Protein AF-A0A800FB45-F1 (afdb_monomer_lite)

Structure (mmCIF, N/CA/C/O backbone):
data_AF-A0A800FB45-F1
#
_entry.id   AF-A0A800FB45-F1
#
loop_
_atom_site.group_PDB
_atom_site.id
_atom_site.type_symbol
_atom_site.label_atom_id
_atom_site.label_alt_id
_atom_site.label_comp_id
_atom_site.label_asym_id
_atom_site.label_entity_id
_atom_site.label_seq_id
_atom_site.pdbx_PDB_ins_code
_atom_site.Cartn_x
_atom_site.Cartn_y
_atom_site.Cartn_z
_atom_site.occupancy
_atom_site.B_iso_or_equiv
_atom_site.auth_seq_id
_atom_site.auth_comp_id
_atom_site.auth_asym_id
_atom_site.auth_atom_id
_atom_site.pdbx_PDB_model_num
ATOM 1 N N . MET A 1 1 ? 27.048 -11.378 28.271 1.00 41.88 1 MET A N 1
ATOM 2 C CA . MET A 1 1 ? 25.581 -11.488 28.394 1.00 41.88 1 MET A CA 1
ATOM 3 C C . MET A 1 1 ? 24.962 -10.508 27.404 1.00 41.88 1 MET A C 1
ATOM 5 O O . MET A 1 1 ? 24.887 -9.325 27.698 1.00 41.88 1 MET A O 1
ATOM 9 N N . ARG A 1 2 ? 24.684 -10.950 26.168 1.00 43.34 2 ARG A N 1
ATOM 10 C CA . ARG A 1 2 ? 24.022 -10.107 25.158 1.00 43.34 2 ARG A CA 1
ATOM 11 C C . ARG A 1 2 ? 22.545 -10.012 25.545 1.00 43.34 2 ARG A C 1
ATOM 13 O O . ARG A 1 2 ? 21.945 -11.039 25.847 1.00 43.34 2 ARG A O 1
ATOM 20 N N . LEU A 1 3 ? 22.009 -8.796 25.614 1.00 45.28 3 LEU A N 1
ATOM 21 C CA . LEU A 1 3 ? 20.595 -8.545 25.890 1.00 45.28 3 LEU A CA 1
ATOM 22 C C . LEU A 1 3 ? 19.742 -9.362 24.910 1.00 45.28 3 LEU A C 1
ATOM 24 O O . LEU A 1 3 ? 19.885 -9.223 23.701 1.00 45.28 3 LEU A O 1
ATOM 28 N N . PHE A 1 4 ? 18.861 -10.204 25.450 1.00 58.28 4 PHE A N 1
ATOM 29 C CA . PHE A 1 4 ? 17.878 -11.023 24.724 1.00 58.28 4 PHE A CA 1
ATOM 30 C C . PHE A 1 4 ? 16.776 -10.187 24.037 1.00 58.28 4 PHE A C 1
ATOM 32 O O . PHE A 1 4 ? 15.810 -10.739 23.519 1.00 58.28 4 PHE A O 1
ATOM 39 N N . PHE A 1 5 ? 16.905 -8.858 24.042 1.00 58.66 5 PHE A N 1
ATOM 40 C CA . PHE A 1 5 ? 15.924 -7.930 23.500 1.00 58.66 5 PHE A CA 1
ATOM 41 C C . PHE A 1 5 ? 16.516 -7.197 22.297 1.00 58.66 5 PHE A C 1
ATOM 43 O O . PHE A 1 5 ? 17.541 -6.523 22.398 1.00 58.66 5 PHE A O 1
ATOM 50 N N . ASP A 1 6 ? 15.849 -7.369 21.159 1.00 62.06 6 ASP A N 1
ATOM 51 C CA . ASP A 1 6 ? 16.105 -6.703 19.886 1.00 62.06 6 ASP A CA 1
ATOM 52 C C . ASP A 1 6 ? 16.190 -5.172 20.063 1.00 62.06 6 ASP A C 1
ATOM 54 O O . ASP A 1 6 ? 15.248 -4.539 20.551 1.00 62.06 6 ASP A O 1
ATOM 58 N N . GLN A 1 7 ? 17.326 -4.576 19.677 1.00 59.78 7 GLN A N 1
ATOM 59 C CA . GLN A 1 7 ? 17.562 -3.129 19.770 1.00 59.78 7 GLN A CA 1
ATOM 60 C C . GLN A 1 7 ? 16.856 -2.327 18.671 1.00 59.78 7 GLN A C 1
ATOM 62 O O . GLN A 1 7 ? 16.797 -1.101 18.756 1.00 59.78 7 GLN A O 1
ATOM 67 N N . THR A 1 8 ? 16.276 -2.980 17.662 1.00 59.31 8 THR A N 1
ATOM 68 C CA . THR A 1 8 ? 15.465 -2.276 16.669 1.00 59.31 8 THR A CA 1
ATOM 69 C C . THR A 1 8 ? 14.103 -1.911 17.263 1.00 59.31 8 THR A C 1
ATOM 71 O O . THR A 1 8 ? 13.344 -2.772 17.709 1.00 59.31 8 THR A O 1
ATOM 74 N N . ASN A 1 9 ? 13.769 -0.614 17.277 1.00 54.06 9 ASN A N 1
ATOM 75 C CA . ASN A 1 9 ? 12.456 -0.066 17.669 1.00 54.06 9 ASN A CA 1
ATOM 76 C C . ASN A 1 9 ? 11.354 -0.378 16.633 1.00 54.06 9 ASN A C 1
ATOM 78 O O . ASN A 1 9 ? 10.467 0.433 16.397 1.00 54.06 9 ASN A O 1
ATOM 82 N N . LEU A 1 10 ? 11.407 -1.546 15.994 1.00 61.88 10 LEU A N 1
ATOM 83 C CA . LEU A 1 10 ? 10.530 -1.890 14.883 1.00 61.88 10 LEU A CA 1
ATOM 84 C C . LEU A 1 10 ? 9.510 -2.943 15.315 1.00 61.88 10 LEU A C 1
ATOM 86 O O . LEU A 1 10 ? 9.833 -4.117 15.529 1.00 61.88 10 LEU A O 1
ATOM 90 N N . GLY A 1 11 ? 8.256 -2.505 15.411 1.00 66.38 11 GLY A N 1
ATOM 91 C CA . GLY A 1 11 ? 7.110 -3.360 15.129 1.00 66.38 11 GLY A CA 1
ATOM 92 C C . GLY A 1 11 ? 6.054 -3.493 16.223 1.00 66.38 11 GLY A C 1
ATOM 93 O O . GLY A 1 11 ? 6.317 -3.438 17.427 1.00 66.38 11 GLY A O 1
ATOM 94 N N . LEU A 1 12 ? 4.850 -3.816 15.743 1.00 72.50 12 LEU A N 1
ATOM 95 C CA . LEU A 1 12 ? 3.679 -4.261 16.503 1.00 72.50 12 LEU A CA 1
ATOM 96 C C . LEU A 1 12 ? 3.993 -5.366 17.527 1.00 72.50 12 LEU A C 1
ATOM 98 O O . LEU A 1 12 ? 3.334 -5.452 18.556 1.00 72.50 12 LEU A O 1
ATOM 102 N N . ARG A 1 13 ? 5.033 -6.183 17.314 1.00 82.31 13 ARG A N 1
ATOM 103 C CA . ARG A 1 13 ? 5.424 -7.289 18.212 1.00 82.31 13 ARG A CA 1
ATOM 104 C C . ARG A 1 13 ? 5.620 -6.905 19.678 1.00 82.31 13 ARG A C 1
ATOM 106 O O . ARG A 1 13 ? 5.363 -7.726 20.550 1.00 82.31 13 ARG A O 1
ATOM 113 N N . ARG A 1 14 ? 6.036 -5.668 19.963 1.00 82.69 14 ARG A N 1
ATOM 114 C CA . ARG A 1 14 ? 6.206 -5.190 21.346 1.00 82.69 14 ARG A CA 1
ATOM 115 C C . ARG A 1 14 ? 4.879 -4.884 22.034 1.00 82.69 14 ARG A C 1
ATOM 117 O O . ARG A 1 14 ? 4.792 -4.997 23.250 1.00 82.69 14 ARG A O 1
ATOM 124 N N . ILE A 1 15 ? 3.860 -4.523 21.257 1.00 86.62 15 ILE A N 1
ATOM 125 C CA . ILE A 1 15 ? 2.509 -4.259 21.755 1.00 86.62 15 ILE A CA 1
ATOM 126 C C . ILE A 1 15 ? 1.591 -5.480 21.640 1.00 86.62 15 ILE A C 1
ATOM 128 O O . ILE A 1 15 ? 0.566 -5.496 22.310 1.00 86.62 15 ILE A O 1
ATOM 132 N N . LEU A 1 16 ? 1.961 -6.527 20.883 1.00 88.44 16 LEU A N 1
ATOM 133 C CA . LEU A 1 16 ? 1.191 -7.779 20.781 1.00 88.44 16 LEU A CA 1
ATOM 134 C C . LEU A 1 16 ? 0.749 -8.348 22.143 1.00 88.44 16 LEU A C 1
ATOM 136 O O . LEU A 1 16 ? -0.426 -8.698 22.260 1.00 88.44 16 LEU A O 1
ATOM 140 N N . PRO A 1 17 ? 1.593 -8.382 23.198 1.00 93.00 17 PRO A N 1
ATOM 141 C CA . PRO A 1 17 ? 1.160 -8.875 24.507 1.00 93.00 17 PRO A CA 1
ATOM 142 C C . PRO A 1 17 ? 0.030 -8.059 25.151 1.00 93.00 17 PRO A C 1
ATOM 144 O O . PRO A 1 17 ? -0.661 -8.578 26.021 1.00 93.00 17 PRO A O 1
ATOM 147 N N . ALA A 1 18 ? -0.183 -6.804 24.739 1.00 93.88 18 ALA A N 1
ATOM 148 C CA . ALA A 1 18 ? -1.270 -5.966 25.240 1.00 93.88 18 ALA A CA 1
ATOM 149 C C . ALA A 1 18 ? -2.630 -6.304 24.603 1.00 93.88 18 ALA A C 1
ATOM 151 O O . ALA A 1 18 ? -3.664 -6.044 25.217 1.00 93.88 18 ALA A O 1
ATOM 152 N N . PHE A 1 19 ? -2.659 -6.907 23.407 1.00 92.62 19 PHE A N 1
ATOM 153 C CA . PHE A 1 19 ? -3.903 -7.159 22.668 1.00 92.62 19 PHE A CA 1
ATOM 154 C C . PHE A 1 19 ? -4.922 -8.005 23.445 1.00 92.62 19 PHE A C 1
ATOM 156 O O . PHE A 1 19 ? -6.075 -7.585 23.499 1.00 92.62 19 PHE A O 1
ATOM 163 N N . PRO A 1 20 ? -4.562 -9.128 24.103 1.00 96.06 20 PRO A N 1
ATOM 164 C CA . PRO A 1 20 ? -5.528 -9.897 24.889 1.00 96.06 20 PRO A CA 1
ATOM 165 C C . PRO A 1 20 ? -6.206 -9.062 25.982 1.00 96.06 20 PRO A C 1
ATOM 167 O O . PRO A 1 20 ? -7.416 -9.153 26.166 1.00 96.06 20 PRO A O 1
ATOM 170 N N . PHE A 1 21 ? -5.450 -8.199 26.667 1.00 96.75 21 PHE A N 1
ATOM 171 C CA . PHE A 1 21 ? -5.991 -7.323 27.708 1.00 96.75 21 PHE A CA 1
ATOM 172 C C . PHE A 1 21 ? -6.893 -6.234 27.129 1.00 96.75 21 PHE A C 1
ATOM 174 O O . PHE A 1 21 ? -7.949 -5.961 27.692 1.00 96.75 21 PHE A O 1
ATOM 181 N N . LEU A 1 22 ? -6.519 -5.651 25.986 1.00 94.81 22 LEU A N 1
ATOM 182 C CA . LEU A 1 22 ? -7.349 -4.673 25.280 1.00 94.81 22 LEU A CA 1
ATOM 183 C C . LEU A 1 22 ? -8.659 -5.293 24.778 1.00 94.81 22 LEU A C 1
ATOM 185 O O . LEU A 1 22 ? -9.708 -4.665 24.889 1.00 94.81 22 LEU A O 1
ATOM 189 N N . LEU A 1 23 ? -8.623 -6.532 24.284 1.00 94.00 23 LEU A N 1
ATOM 190 C CA . LEU A 1 23 ? -9.816 -7.264 23.851 1.00 94.00 23 LEU A CA 1
ATOM 191 C C . LEU A 1 23 ? -10.731 -7.613 25.034 1.00 94.00 23 LEU A C 1
ATOM 193 O O . LEU A 1 23 ? -11.943 -7.429 24.937 1.00 94.00 23 LEU A O 1
ATOM 197 N N . LEU A 1 24 ? -10.169 -8.059 26.165 1.00 96.19 24 LEU A N 1
ATOM 198 C CA . LEU A 1 24 ? -10.941 -8.287 27.394 1.00 96.19 24 LEU A CA 1
ATOM 199 C C . LEU A 1 24 ? -11.562 -6.989 27.917 1.00 96.19 24 LEU A C 1
ATOM 201 O O . LEU A 1 24 ? -12.736 -6.978 28.284 1.00 96.19 24 LEU A O 1
ATOM 205 N N . PHE A 1 25 ? -10.800 -5.894 27.912 1.00 94.62 25 PHE A N 1
ATOM 206 C CA . PHE A 1 25 ? -11.293 -4.576 28.294 1.00 94.62 25 PHE A CA 1
ATOM 207 C C . PHE A 1 25 ? -12.423 -4.105 27.372 1.00 94.62 25 PHE A C 1
ATOM 209 O O . PHE A 1 25 ? -13.446 -3.636 27.862 1.00 94.62 25 PHE A O 1
ATOM 216 N N . ALA A 1 26 ? -12.290 -4.288 26.056 1.00 92.06 26 ALA A N 1
ATOM 217 C CA . ALA A 1 26 ? -13.350 -3.975 25.102 1.00 92.06 26 ALA A CA 1
ATOM 218 C C . ALA A 1 26 ? -14.613 -4.809 25.369 1.00 92.06 26 ALA A C 1
ATOM 220 O O . ALA A 1 26 ? -15.708 -4.257 25.418 1.00 92.06 26 ALA A O 1
ATOM 221 N N . GLY A 1 27 ? -14.472 -6.115 25.619 1.00 92.94 27 GLY A N 1
ATOM 222 C CA . GLY A 1 27 ? -15.597 -6.982 25.981 1.00 92.94 27 GLY A CA 1
ATOM 223 C C . GLY A 1 27 ? -16.284 -6.555 27.282 1.00 92.94 27 GLY A C 1
ATOM 224 O O . GLY A 1 27 ? -17.511 -6.527 27.354 1.00 92.94 27 GLY A O 1
ATOM 225 N N . TYR A 1 28 ? -15.505 -6.158 28.290 1.00 93.75 28 TYR A N 1
ATOM 226 C CA . TYR A 1 28 ? -16.032 -5.596 29.532 1.00 93.75 28 TYR A CA 1
ATOM 227 C C . TYR A 1 28 ? -16.772 -4.271 29.291 1.00 93.75 28 TYR A C 1
ATOM 229 O O . TYR A 1 28 ? -17.899 -4.110 29.745 1.00 93.75 28 TYR A O 1
ATOM 237 N N . ALA A 1 29 ? -16.197 -3.350 28.514 1.00 90.31 29 ALA A N 1
ATOM 238 C CA . ALA A 1 29 ? -16.831 -2.075 28.179 1.00 90.31 29 ALA A CA 1
ATOM 239 C C . ALA A 1 29 ? -18.154 -2.254 27.412 1.00 90.31 29 ALA A C 1
ATOM 241 O O . ALA A 1 29 ? -19.105 -1.512 27.641 1.00 90.31 29 ALA A O 1
ATOM 242 N N . VAL A 1 30 ? -18.234 -3.259 26.533 1.00 93.56 30 VAL A N 1
ATOM 243 C CA . VAL A 1 30 ? -19.477 -3.635 25.841 1.00 93.56 30 VAL A CA 1
ATOM 244 C C . VAL A 1 30 ? -20.516 -4.180 26.821 1.00 93.56 30 VAL A C 1
ATOM 246 O O . VAL A 1 30 ? -21.693 -3.854 26.696 1.00 93.56 30 VAL A O 1
ATOM 249 N N . ARG A 1 31 ? -20.100 -4.994 27.799 1.00 93.88 31 ARG A N 1
ATOM 250 C CA . ARG A 1 31 ? -20.994 -5.554 28.822 1.00 93.88 31 ARG A CA 1
ATOM 251 C C . ARG A 1 31 ? -21.613 -4.474 29.711 1.00 93.88 31 ARG A C 1
ATOM 253 O O . ARG A 1 31 ? -22.795 -4.570 30.005 1.00 93.88 31 ARG A O 1
ATOM 260 N N . GLU A 1 32 ? -20.834 -3.478 30.122 1.00 93.94 32 GLU A N 1
ATOM 261 C CA . GLU A 1 32 ? -21.286 -2.398 31.017 1.00 93.94 32 GLU A CA 1
ATOM 262 C C . GLU A 1 32 ? -22.028 -1.263 30.269 1.00 93.94 32 GLU A C 1
ATOM 264 O O . GLU A 1 32 ? -22.342 -0.213 30.837 1.00 93.94 32 GLU A O 1
ATOM 269 N N . ALA A 1 33 ? -22.298 -1.427 28.969 1.00 92.75 33 ALA A N 1
ATOM 270 C CA . ALA A 1 33 ? -23.025 -0.456 28.157 1.00 92.75 33 ALA A CA 1
ATOM 271 C C . ALA A 1 33 ? -24.544 -0.506 28.435 1.00 92.75 33 ALA A C 1
ATOM 273 O O . ALA A 1 33 ? -25.333 -1.012 27.634 1.00 92.75 33 ALA A O 1
ATOM 274 N N . ASP A 1 34 ? -24.965 0.074 29.559 1.00 93.00 34 ASP A N 1
ATOM 275 C CA . ASP A 1 34 ? -26.355 -0.024 30.035 1.00 93.00 34 ASP A CA 1
ATOM 276 C C . ASP A 1 34 ? -27.303 1.042 29.465 1.00 93.00 34 ASP A C 1
ATOM 278 O O . ASP A 1 34 ? -28.523 0.863 29.425 1.00 93.00 34 ASP A O 1
ATOM 282 N N . SER A 1 35 ? -26.768 2.174 29.001 1.00 95.81 35 SER A N 1
ATOM 283 C CA . SER A 1 35 ? -27.589 3.236 28.409 1.00 95.81 35 SER A CA 1
ATOM 284 C C . SER A 1 35 ? -27.772 3.039 26.904 1.00 95.81 35 SER A C 1
ATOM 286 O O . SER A 1 35 ? -26.856 2.614 26.199 1.00 95.81 35 SER A O 1
ATOM 288 N N . ARG A 1 36 ? -28.932 3.453 26.376 1.00 95.31 36 ARG A N 1
ATOM 289 C CA . ARG A 1 36 ? -29.211 3.433 24.925 1.00 95.31 36 ARG A CA 1
ATOM 290 C C . ARG A 1 36 ? -28.151 4.174 24.104 1.00 95.31 36 ARG A C 1
ATOM 292 O O . ARG A 1 36 ? -27.852 3.766 22.987 1.00 95.31 36 ARG A O 1
ATOM 299 N N . LEU A 1 37 ? -27.578 5.244 24.659 1.00 95.75 37 LEU A N 1
ATOM 300 C CA . LEU A 1 37 ? -26.497 5.993 24.022 1.00 95.75 37 LEU A CA 1
ATOM 301 C C . LEU A 1 37 ? -25.225 5.143 23.901 1.00 95.75 37 LEU A C 1
ATOM 303 O O . LEU A 1 37 ? -24.655 5.058 22.817 1.00 95.75 37 LEU A O 1
ATOM 307 N N . MET A 1 38 ? -24.805 4.490 24.990 1.00 95.00 38 MET A N 1
ATOM 308 C CA . MET A 1 38 ? -23.624 3.618 24.984 1.00 95.00 38 MET A CA 1
ATOM 309 C C . MET A 1 38 ? -23.813 2.422 24.049 1.00 95.00 38 MET A C 1
ATOM 311 O O . MET A 1 38 ? -22.921 2.119 23.262 1.00 95.00 38 MET A O 1
ATOM 315 N N . GLN A 1 39 ? -24.993 1.800 24.060 1.00 93.62 39 GLN A N 1
ATOM 316 C CA . GLN A 1 39 ? -25.334 0.714 23.135 1.00 93.62 39 GLN A CA 1
ATOM 317 C C . GLN A 1 39 ? -25.273 1.172 21.674 1.00 93.62 39 GLN A C 1
ATOM 319 O O . GLN A 1 39 ? -24.717 0.469 20.833 1.00 93.62 39 GLN A O 1
ATOM 324 N N . GLY A 1 40 ? -25.783 2.372 21.377 1.00 96.12 40 GLY A N 1
ATOM 325 C CA . GLY A 1 40 ? -25.688 2.979 20.049 1.00 96.12 40 GLY A CA 1
ATOM 326 C C . GLY A 1 40 ? -24.242 3.220 19.608 1.00 96.12 40 GLY A C 1
ATOM 327 O O . GLY A 1 40 ? -23.889 2.903 18.473 1.00 96.12 40 GLY A O 1
ATOM 328 N N . ILE A 1 41 ? -23.383 3.715 20.504 1.00 95.44 41 ILE A N 1
ATOM 329 C CA . ILE A 1 41 ? -21.949 3.900 20.233 1.00 95.44 41 ILE A CA 1
ATOM 330 C C . ILE A 1 41 ? -21.265 2.556 19.972 1.00 95.44 41 ILE A C 1
ATOM 332 O O . ILE A 1 41 ? -20.572 2.422 18.967 1.00 95.44 41 ILE A O 1
ATOM 336 N N . VAL A 1 42 ? -21.489 1.550 20.821 1.00 94.38 42 VAL A N 1
ATOM 337 C CA . VAL A 1 42 ? -20.923 0.203 20.643 1.00 94.38 42 VAL A CA 1
ATOM 338 C C . VAL A 1 42 ? -21.349 -0.393 19.304 1.00 94.38 42 VAL A C 1
ATOM 340 O O . VAL A 1 42 ? -20.498 -0.837 18.536 1.00 94.38 42 VAL A O 1
ATOM 343 N N . ALA A 1 43 ? -22.645 -0.356 18.988 1.00 93.94 43 ALA A N 1
ATOM 344 C CA . ALA A 1 43 ? -23.161 -0.842 17.712 1.00 93.94 43 ALA A CA 1
ATOM 345 C C . ALA A 1 43 ? -22.512 -0.110 16.526 1.00 93.94 43 ALA A C 1
ATOM 347 O O . ALA A 1 43 ? -22.095 -0.747 15.561 1.00 93.94 43 ALA A O 1
ATOM 348 N N . THR A 1 44 ? -22.356 1.213 16.627 1.00 95.69 44 THR A N 1
ATOM 349 C CA . THR A 1 44 ? -21.709 2.032 15.593 1.00 95.69 44 THR A CA 1
ATOM 350 C C . THR A 1 44 ? -20.243 1.647 15.403 1.00 95.69 44 THR A C 1
ATOM 352 O O . THR A 1 44 ? -19.806 1.484 14.269 1.00 95.69 44 THR A O 1
ATOM 355 N N . LEU A 1 45 ? -19.487 1.448 16.486 1.00 93.75 45 LEU A N 1
ATOM 356 C CA . LEU A 1 45 ? -18.080 1.041 16.424 1.00 93.75 45 LEU A CA 1
ATOM 357 C C . LEU A 1 45 ? -17.905 -0.370 15.850 1.00 93.75 45 LEU A C 1
ATOM 359 O O . LEU A 1 45 ? -16.965 -0.605 15.095 1.00 93.75 45 LEU A O 1
ATOM 363 N N . LEU A 1 46 ? -18.810 -1.300 16.165 1.00 92.56 46 LEU A N 1
ATOM 364 C CA . LEU A 1 46 ? -18.795 -2.647 15.592 1.00 92.56 46 LEU A CA 1
ATOM 365 C C . LEU A 1 46 ? -19.085 -2.619 14.090 1.00 92.56 46 LEU A C 1
ATOM 367 O O . LEU A 1 46 ? -18.345 -3.224 13.315 1.00 92.56 46 LEU A O 1
ATOM 371 N N . VAL A 1 47 ? -20.116 -1.878 13.669 1.00 95.25 47 VAL A N 1
ATOM 372 C CA . VAL A 1 47 ? -20.414 -1.677 12.244 1.00 95.25 47 VAL A CA 1
ATOM 373 C C . VAL A 1 47 ? -19.231 -1.011 11.549 1.00 95.25 47 VAL A C 1
ATOM 375 O O . VAL A 1 47 ? -18.808 -1.482 10.498 1.00 95.25 47 VAL A O 1
ATOM 378 N N . TRP A 1 48 ? -18.644 0.023 12.154 1.00 94.31 48 TRP A N 1
ATOM 379 C CA . TRP A 1 48 ? -17.452 0.687 11.633 1.00 94.31 48 TRP A CA 1
ATOM 380 C C . TRP A 1 48 ? -16.285 -0.286 11.451 1.00 94.31 48 TRP A C 1
ATOM 382 O O . TRP A 1 48 ? -15.671 -0.296 10.391 1.00 94.31 48 TRP A O 1
ATOM 392 N N . ALA A 1 49 ? -15.989 -1.128 12.445 1.00 91.69 49 ALA A N 1
ATOM 393 C CA . ALA A 1 49 ? -14.903 -2.103 12.366 1.00 91.69 49 ALA A CA 1
ATOM 394 C C . ALA A 1 49 ? -15.117 -3.117 11.231 1.00 91.69 49 ALA A C 1
ATOM 396 O O . ALA A 1 49 ? -14.180 -3.420 10.493 1.00 91.69 49 ALA A O 1
ATOM 397 N N . VAL A 1 50 ? -16.352 -3.599 11.055 1.00 94.06 50 VAL A N 1
ATOM 398 C CA . VAL A 1 50 ? -16.711 -4.502 9.952 1.00 94.06 50 VAL A CA 1
ATOM 399 C C . VAL A 1 50 ? -16.571 -3.796 8.608 1.00 94.06 50 VAL A C 1
ATOM 401 O O . VAL A 1 50 ? -15.917 -4.327 7.716 1.00 94.06 50 VAL A O 1
ATOM 404 N N . VAL A 1 51 ? -17.135 -2.593 8.466 1.00 94.19 51 VAL A N 1
ATOM 405 C CA . VAL A 1 51 ? -17.048 -1.805 7.228 1.00 94.19 51 VAL A CA 1
ATOM 406 C C . VAL A 1 51 ? -15.591 -1.522 6.877 1.00 94.19 51 VAL A C 1
ATOM 408 O O . VAL A 1 51 ? -15.202 -1.762 5.742 1.00 94.19 51 VAL A O 1
ATOM 411 N N . ALA A 1 52 ? -14.776 -1.101 7.845 1.00 91.88 52 ALA A N 1
ATOM 412 C CA . ALA A 1 52 ? -13.358 -0.814 7.648 1.00 91.88 52 ALA A CA 1
ATOM 413 C C . ALA A 1 52 ? -12.540 -2.052 7.256 1.00 91.88 52 ALA A C 1
ATOM 415 O O . ALA A 1 52 ? -11.642 -1.960 6.421 1.00 91.88 52 ALA A O 1
ATOM 416 N N . GLY A 1 53 ? -12.849 -3.216 7.833 1.00 91.75 53 GLY A N 1
ATOM 417 C CA . GLY A 1 53 ? -12.205 -4.473 7.458 1.00 91.75 53 GLY A CA 1
ATOM 418 C C . GLY A 1 53 ? -12.600 -4.927 6.053 1.00 91.75 53 GLY A C 1
ATOM 419 O O . GLY A 1 53 ? -11.738 -5.267 5.249 1.00 91.75 53 GLY A O 1
ATOM 420 N N . VAL A 1 54 ? -13.896 -4.901 5.737 1.00 93.25 54 VAL A N 1
ATOM 421 C CA . VAL A 1 54 ? -14.417 -5.345 4.435 1.00 93.25 54 VAL A CA 1
ATOM 422 C C . VAL A 1 54 ? -14.020 -4.387 3.312 1.00 93.25 54 VAL A C 1
ATOM 424 O O . VAL A 1 54 ? -13.711 -4.848 2.219 1.00 93.25 54 VAL A O 1
ATOM 427 N N . SER A 1 55 ? -13.969 -3.076 3.562 1.00 91.75 55 SER A N 1
ATOM 428 C CA . SER A 1 55 ? -13.667 -2.074 2.531 1.00 91.75 55 SER A CA 1
ATOM 429 C C . SER A 1 55 ? -12.260 -2.184 1.949 1.00 91.75 55 SER A C 1
ATOM 431 O O . SER A 1 55 ? -12.017 -1.647 0.876 1.00 91.75 55 SER A O 1
ATOM 433 N N . VAL A 1 56 ? -11.333 -2.831 2.661 1.00 91.62 56 VAL A N 1
ATOM 434 C CA . VAL A 1 56 ? -9.955 -3.035 2.196 1.00 91.62 56 VAL A CA 1
ATOM 435 C C . VAL A 1 56 ? -9.703 -4.468 1.717 1.00 91.62 56 VAL A C 1
ATOM 437 O O . VAL A 1 56 ? -8.599 -4.783 1.292 1.00 91.62 56 VAL A O 1
ATOM 440 N N . TYR A 1 57 ? -10.691 -5.365 1.787 1.00 91.62 57 TYR A N 1
ATOM 441 C CA . TYR A 1 57 ? -10.532 -6.728 1.283 1.00 91.62 57 TYR A CA 1
ATOM 442 C C . TYR A 1 57 ? -10.265 -6.711 -0.236 1.00 91.62 57 TYR A C 1
ATOM 444 O O . TYR A 1 57 ? -10.968 -5.999 -0.956 1.00 91.62 57 TYR A O 1
ATOM 452 N N . PRO A 1 58 ? -9.311 -7.508 -0.759 1.00 92.50 58 PRO A N 1
ATOM 453 C CA . PRO A 1 58 ? -8.458 -8.486 -0.066 1.00 92.50 58 PRO A CA 1
ATOM 454 C C . PRO A 1 58 ? -7.116 -7.925 0.460 1.00 92.50 58 PRO A C 1
ATOM 456 O O . PRO A 1 58 ? -6.335 -8.655 1.069 1.00 92.50 58 PRO A O 1
ATOM 459 N N . ASN A 1 59 ? -6.850 -6.634 0.267 1.00 91.75 59 ASN A N 1
ATOM 460 C CA . ASN A 1 59 ? -5.556 -5.966 0.448 1.00 91.75 59 ASN A CA 1
ATOM 461 C C . ASN A 1 59 ? -5.309 -5.487 1.891 1.00 91.75 59 ASN A C 1
ATOM 463 O O . ASN A 1 59 ? -4.915 -4.346 2.129 1.00 91.75 59 ASN A O 1
ATOM 467 N N . HIS A 1 60 ? -5.530 -6.344 2.891 1.00 90.12 60 HIS A N 1
ATOM 468 C CA . HIS A 1 60 ? -5.481 -5.936 4.304 1.00 90.12 60 HIS A CA 1
ATOM 469 C C . HIS A 1 60 ? -4.127 -5.378 4.772 1.00 90.12 60 HIS A C 1
ATOM 471 O O . HIS A 1 60 ? -4.098 -4.621 5.741 1.00 90.12 60 HIS A O 1
ATOM 477 N N . LEU A 1 61 ? -3.020 -5.718 4.102 1.00 88.75 61 LEU A N 1
ATOM 478 C CA . LEU A 1 61 ? -1.706 -5.140 4.410 1.00 88.75 61 LEU A CA 1
ATOM 479 C C . LEU A 1 61 ? -1.654 -3.631 4.146 1.00 88.75 61 LEU A C 1
ATOM 481 O O . LEU A 1 61 ? -0.982 -2.914 4.879 1.00 88.75 61 LEU A O 1
ATOM 485 N N . ALA A 1 62 ? -2.430 -3.137 3.183 1.00 89.81 62 ALA A N 1
ATOM 486 C CA . ALA A 1 62 ? -2.530 -1.715 2.890 1.00 89.81 62 ALA A CA 1
ATOM 487 C C . ALA A 1 62 ? -3.507 -0.965 3.813 1.00 89.81 62 ALA A C 1
ATOM 489 O O . ALA A 1 62 ? -3.749 0.222 3.607 1.00 89.81 62 ALA A O 1
ATOM 490 N N . PHE A 1 63 ? -4.104 -1.623 4.817 1.00 90.62 63 PHE A N 1
ATOM 491 C CA . PHE A 1 63 ? -5.118 -0.993 5.660 1.00 90.62 63 PHE A CA 1
ATOM 492 C C . PHE A 1 63 ? -4.627 0.322 6.275 1.00 90.62 63 PHE A C 1
ATOM 494 O O . PHE A 1 63 ? -3.651 0.373 7.024 1.00 90.62 63 PHE A O 1
ATOM 501 N N . PHE A 1 64 ? -5.401 1.375 6.027 1.00 90.69 64 PHE A N 1
ATOM 502 C CA . PHE A 1 64 ? -5.250 2.672 6.658 1.00 90.69 64 PHE A CA 1
ATOM 503 C C . PHE A 1 64 ? -6.626 3.183 7.080 1.00 90.69 64 PHE A C 1
ATOM 505 O O . PHE A 1 64 ? -7.641 2.860 6.458 1.00 90.69 64 PHE A O 1
ATOM 512 N N . ASN A 1 65 ? -6.685 3.951 8.169 1.00 88.88 65 ASN A N 1
ATOM 513 C CA . ASN A 1 65 ? -7.965 4.357 8.744 1.00 88.88 65 ASN A CA 1
ATOM 514 C C . ASN A 1 65 ? -8.785 5.178 7.730 1.00 88.88 65 ASN A C 1
ATOM 516 O O . ASN A 1 65 ? -8.261 6.115 7.127 1.00 88.88 65 ASN A O 1
ATOM 520 N N . ILE A 1 66 ? -10.078 4.863 7.586 1.00 88.50 66 ILE A N 1
ATOM 521 C CA . ILE A 1 66 ? -10.994 5.554 6.663 1.00 88.50 66 ILE A CA 1
ATOM 522 C C . ILE A 1 66 ? -11.019 7.066 6.934 1.00 88.50 66 ILE A C 1
ATOM 524 O O . ILE A 1 66 ? -11.030 7.853 5.993 1.00 88.50 66 ILE A O 1
ATOM 528 N N . VAL A 1 67 ? -10.959 7.492 8.204 1.00 89.62 67 VAL A N 1
ATOM 529 C CA . VAL A 1 67 ? -10.939 8.927 8.565 1.00 89.62 67 VAL A CA 1
ATOM 530 C C . VAL A 1 67 ? -9.689 9.634 8.036 1.00 89.62 67 VAL A C 1
ATOM 532 O O . VAL A 1 67 ? -9.725 10.826 7.755 1.00 89.62 67 VAL A O 1
ATOM 535 N N . ALA A 1 68 ? -8.591 8.898 7.868 1.00 89.94 68 ALA A N 1
ATOM 536 C CA . ALA A 1 68 ? -7.350 9.409 7.305 1.00 89.94 68 ALA A CA 1
ATOM 537 C C . ALA A 1 68 ? -7.284 9.256 5.771 1.00 89.94 68 ALA A C 1
ATOM 539 O O . ALA A 1 68 ? -6.228 9.452 5.183 1.00 89.94 68 ALA A O 1
ATOM 540 N N . GLY A 1 69 ? -8.401 8.910 5.120 1.00 89.56 69 GLY A N 1
ATOM 541 C CA . GLY A 1 69 ? -8.506 8.804 3.664 1.00 89.56 69 GLY A CA 1
ATOM 542 C C . GLY A 1 69 ? -8.211 7.419 3.086 1.00 89.56 69 GLY A C 1
ATOM 543 O O . GLY A 1 69 ? -8.190 7.268 1.868 1.00 89.56 69 GLY A O 1
ATOM 544 N N . GLY A 1 70 ? -8.037 6.399 3.932 1.00 90.56 70 GLY A N 1
ATOM 545 C CA . GLY A 1 70 ? -7.876 5.016 3.483 1.00 90.56 70 GLY A CA 1
ATOM 546 C C . GLY A 1 70 ? -6.502 4.704 2.864 1.00 90.56 70 GLY A C 1
ATOM 547 O O . GLY A 1 70 ? -5.581 5.520 2.960 1.00 90.56 70 GLY A O 1
ATOM 548 N N . PRO A 1 71 ? -6.339 3.501 2.277 1.00 90.25 71 PRO A N 1
ATOM 549 C CA . PRO A 1 71 ? -5.044 2.974 1.825 1.00 90.25 71 PRO A CA 1
ATOM 550 C C . PRO A 1 71 ? -4.329 3.899 0.832 1.00 90.25 71 PRO A C 1
ATOM 552 O O . PRO A 1 71 ? -3.124 4.104 0.926 1.00 90.25 71 PRO A O 1
ATOM 555 N N . ASP A 1 72 ? -5.080 4.545 -0.056 1.00 89.19 72 ASP A N 1
ATOM 556 C CA . ASP A 1 72 ? -4.540 5.436 -1.087 1.00 89.19 72 ASP A CA 1
ATOM 557 C C . ASP A 1 72 ? -3.933 6.736 -0.542 1.00 89.19 72 ASP A C 1
ATOM 559 O O . ASP A 1 72 ? -3.126 7.373 -1.219 1.00 89.19 72 ASP A O 1
ATOM 563 N N . GLN A 1 73 ? -4.324 7.150 0.667 1.00 90.31 73 GLN A N 1
ATOM 564 C CA . GLN A 1 73 ? -3.755 8.321 1.340 1.00 90.31 73 GLN A CA 1
ATOM 565 C C . GLN A 1 73 ? -2.569 7.967 2.243 1.00 90.31 73 GLN A C 1
ATOM 567 O O . GLN A 1 73 ? -1.815 8.862 2.631 1.00 90.31 73 GLN A O 1
ATOM 572 N N . ALA A 1 74 ? -2.353 6.681 2.539 1.00 88.38 74 ALA A N 1
ATOM 573 C CA . ALA A 1 74 ? -1.248 6.231 3.380 1.00 88.38 74 ALA A CA 1
ATOM 574 C C . ALA A 1 74 ? 0.127 6.749 2.901 1.00 88.38 74 ALA A C 1
ATOM 576 O O . ALA A 1 74 ? 0.814 7.370 3.719 1.00 88.38 74 ALA A O 1
ATOM 577 N N . PRO A 1 75 ? 0.495 6.671 1.599 1.00 89.69 75 PRO A N 1
ATOM 578 C CA . PRO A 1 75 ? 1.802 7.135 1.113 1.00 89.69 75 PRO A CA 1
ATOM 579 C C . PRO A 1 75 ? 2.053 8.628 1.368 1.00 89.69 75 PRO A C 1
ATOM 581 O O . PRO A 1 75 ? 3.196 9.091 1.411 1.00 89.69 75 PRO A O 1
ATOM 584 N N . TYR A 1 76 ? 0.981 9.408 1.532 1.00 88.62 76 TYR A N 1
ATOM 585 C CA . TYR A 1 76 ? 1.069 10.845 1.736 1.00 88.62 76 TYR A CA 1
ATOM 586 C C . TYR A 1 76 ? 1.196 11.243 3.210 1.00 88.62 76 TYR A C 1
ATOM 588 O O . TYR A 1 76 ? 1.712 12.332 3.485 1.00 88.62 76 TYR A O 1
ATOM 596 N N . LEU A 1 77 ? 0.756 10.374 4.128 1.00 87.12 77 LEU A N 1
ATOM 597 C CA . LEU A 1 77 ? 0.598 10.649 5.560 1.00 87.12 77 LEU A CA 1
ATOM 598 C C . LEU A 1 77 ? 1.627 9.927 6.433 1.00 87.12 77 LEU A C 1
ATOM 600 O O . LEU A 1 77 ? 2.171 10.518 7.364 1.00 87.12 77 LEU A O 1
ATOM 604 N N . LEU A 1 78 ? 1.869 8.647 6.160 1.00 77.75 78 LEU A N 1
ATOM 605 C CA . LEU A 1 78 ? 2.767 7.798 6.929 1.00 77.75 78 LEU A CA 1
ATOM 606 C C . LEU A 1 78 ? 3.209 6.641 6.038 1.00 77.75 78 LEU A C 1
ATOM 608 O O . LEU A 1 78 ? 2.373 5.848 5.621 1.00 77.75 78 LEU A O 1
ATOM 612 N N . ASP A 1 79 ? 4.511 6.501 5.813 1.00 67.31 79 ASP A N 1
ATOM 613 C CA . ASP A 1 79 ? 5.022 5.293 5.173 1.00 67.31 79 ASP A CA 1
ATOM 614 C C . ASP A 1 79 ? 6.347 4.837 5.783 1.00 67.31 79 ASP A C 1
ATOM 616 O O . ASP A 1 79 ? 7.352 5.571 5.830 1.00 67.31 79 ASP A O 1
ATOM 620 N N . ASP A 1 80 ? 6.281 3.599 6.260 1.00 64.19 80 ASP A N 1
ATOM 621 C CA . ASP A 1 80 ? 7.380 2.742 6.675 1.00 64.19 80 ASP A CA 1
ATOM 622 C C . ASP A 1 80 ? 7.348 1.494 5.766 1.00 64.19 80 ASP A C 1
ATOM 624 O O . ASP A 1 80 ? 6.586 1.417 4.809 1.00 64.19 80 ASP A O 1
ATOM 628 N N . SER A 1 81 ? 8.169 0.484 6.022 1.00 62.22 81 SER A N 1
ATOM 629 C CA . SER A 1 81 ? 8.206 -0.756 5.231 1.00 62.22 81 SER A CA 1
ATOM 630 C C . SER A 1 81 ? 6.980 -1.650 5.507 1.00 62.22 81 SER A C 1
ATOM 632 O O . SER A 1 81 ? 7.140 -2.824 5.828 1.00 62.22 81 SER A O 1
ATOM 634 N N . ASN A 1 82 ? 5.755 -1.110 5.499 1.00 75.25 82 ASN A N 1
ATOM 635 C CA . ASN A 1 82 ? 4.537 -1.782 5.968 1.00 75.25 82 ASN A CA 1
ATOM 636 C C . ASN A 1 82 ? 3.455 -2.002 4.899 1.00 75.25 82 ASN A C 1
ATOM 638 O O . ASN A 1 82 ? 2.492 -2.699 5.204 1.00 75.25 82 ASN A O 1
ATOM 642 N N . ILE A 1 83 ? 3.603 -1.451 3.689 1.00 83.50 83 ILE A N 1
ATOM 643 C CA . ILE A 1 83 ? 2.580 -1.545 2.629 1.00 83.50 83 ILE A CA 1
ATOM 644 C C . ILE A 1 83 ? 2.938 -2.581 1.549 1.00 83.50 83 ILE A C 1
ATOM 646 O O . ILE A 1 83 ? 2.045 -3.255 1.042 1.00 83.50 83 ILE A O 1
ATOM 650 N N . ASP A 1 84 ? 4.218 -2.761 1.208 1.00 87.62 84 ASP A N 1
ATOM 651 C CA . ASP A 1 84 ? 4.637 -3.672 0.129 1.00 87.62 84 ASP A CA 1
ATOM 652 C C . ASP A 1 84 ? 5.661 -4.714 0.586 1.00 87.62 84 ASP A C 1
ATOM 654 O O . ASP A 1 84 ? 6.818 -4.400 0.874 1.00 87.62 84 ASP A O 1
ATOM 658 N N . TRP A 1 85 ? 5.219 -5.968 0.667 1.00 87.31 85 TRP A N 1
ATOM 659 C CA . TRP A 1 85 ? 6.038 -7.135 1.005 1.00 87.31 85 TRP A CA 1
ATOM 660 C C . TRP A 1 85 ? 6.064 -8.168 -0.134 1.00 87.31 85 TRP A C 1
ATOM 662 O O . TRP A 1 85 ? 6.589 -9.269 0.048 1.00 87.31 85 TRP A O 1
ATOM 672 N N . GLY A 1 86 ? 5.500 -7.829 -1.299 1.00 90.12 86 GLY A N 1
ATOM 673 C CA . GLY A 1 86 ? 5.334 -8.745 -2.430 1.00 90.12 86 GLY A CA 1
ATOM 674 C C . GLY A 1 86 ? 3.989 -9.444 -2.515 1.00 90.12 86 GLY A C 1
ATOM 675 O O . GLY A 1 86 ? 3.799 -10.262 -3.414 1.00 90.12 86 GLY A O 1
ATOM 676 N N . GLN A 1 87 ? 3.045 -9.135 -1.621 1.00 92.56 87 GLN A N 1
ATOM 677 C CA . GLN A 1 87 ? 1.722 -9.765 -1.623 1.00 92.56 87 GLN A CA 1
ATOM 678 C C . GLN A 1 87 ? 0.953 -9.547 -2.935 1.00 92.56 87 GLN A C 1
ATOM 680 O O . GLN A 1 87 ? 0.132 -10.383 -3.303 1.00 92.56 87 GLN A O 1
ATOM 685 N N . ASP A 1 88 ? 1.250 -8.458 -3.651 1.00 95.12 88 ASP A N 1
ATOM 686 C CA . ASP A 1 88 ? 0.519 -8.039 -4.846 1.00 95.12 88 ASP A CA 1
ATOM 687 C C . ASP A 1 88 ? 1.219 -8.4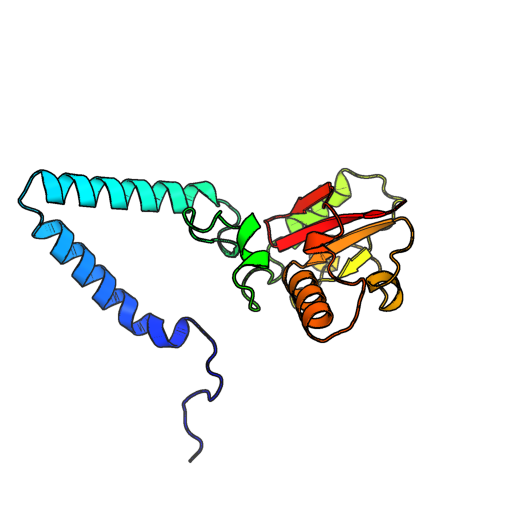17 -6.163 1.00 95.12 88 ASP A C 1
ATOM 689 O O . ASP A 1 88 ? 0.713 -8.110 -7.242 1.00 95.12 88 ASP A O 1
ATOM 693 N N . LEU A 1 89 ? 2.336 -9.158 -6.111 1.00 96.56 89 LEU A N 1
ATOM 694 C CA . LEU A 1 89 ? 2.994 -9.697 -7.311 1.00 96.56 89 LEU A CA 1
ATOM 695 C C . LEU A 1 89 ? 2.060 -10.574 -8.175 1.00 96.56 89 LEU A C 1
ATOM 697 O O . LEU A 1 89 ? 2.061 -10.389 -9.392 1.00 96.56 89 LEU A O 1
ATO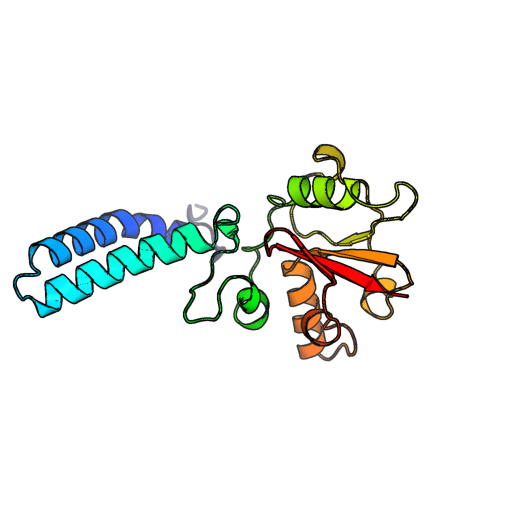M 701 N N . PRO A 1 90 ? 1.208 -11.466 -7.620 1.00 96.38 90 PRO A N 1
ATOM 702 C CA . PRO A 1 90 ? 0.229 -12.199 -8.427 1.00 96.38 90 PRO A CA 1
ATOM 703 C C . PRO A 1 90 ? -0.771 -11.281 -9.141 1.00 96.38 90 PRO A C 1
ATOM 705 O O . PRO A 1 90 ? -1.123 -11.523 -10.296 1.00 96.38 90 PRO A O 1
ATOM 708 N N . ALA A 1 91 ? -1.224 -10.218 -8.468 1.00 96.44 91 ALA A N 1
ATOM 709 C CA . ALA A 1 91 ? -2.137 -9.242 -9.054 1.00 96.44 91 ALA A CA 1
ATOM 710 C C . ALA A 1 91 ? -1.444 -8.434 -10.163 1.00 96.44 91 ALA A C 1
ATOM 712 O O . ALA A 1 91 ? -2.044 -8.188 -11.208 1.00 96.44 91 ALA A O 1
ATOM 713 N N . LEU A 1 92 ? -0.161 -8.104 -9.985 1.00 97.75 92 LEU A N 1
ATOM 714 C CA . LEU A 1 92 ? 0.657 -7.462 -11.011 1.00 97.75 92 LEU A CA 1
ATOM 715 C C . LEU A 1 92 ? 0.859 -8.371 -12.233 1.00 97.75 92 LEU A C 1
ATOM 717 O O . LEU A 1 92 ? 0.734 -7.904 -13.364 1.00 97.75 92 LEU A O 1
ATOM 721 N N . ALA A 1 93 ? 1.121 -9.665 -12.030 1.00 97.25 93 ALA A N 1
ATOM 722 C CA . ALA A 1 93 ? 1.240 -10.634 -13.121 1.00 97.25 93 ALA A CA 1
ATOM 723 C C . ALA A 1 93 ? -0.073 -10.756 -13.908 1.00 97.25 93 ALA A C 1
ATOM 725 O O . ALA A 1 93 ? -0.068 -10.723 -15.140 1.00 97.25 93 ALA A O 1
ATOM 726 N N . ALA A 1 94 ? -1.205 -10.836 -13.199 1.00 97.19 94 ALA A N 1
ATOM 727 C CA . ALA A 1 94 ? -2.528 -10.862 -13.813 1.00 97.19 94 ALA A CA 1
ATOM 728 C C . ALA A 1 94 ? -2.798 -9.586 -14.622 1.00 97.19 94 ALA A C 1
ATOM 730 O O . ALA A 1 94 ? -3.223 -9.673 -15.773 1.00 97.19 94 ALA A O 1
ATOM 731 N N . TRP A 1 95 ? -2.485 -8.416 -14.056 1.00 97.38 95 TRP A N 1
ATOM 732 C CA . TRP A 1 95 ? -2.602 -7.136 -14.749 1.00 97.38 95 TRP A CA 1
ATOM 733 C C . TRP A 1 95 ? -1.729 -7.095 -16.008 1.00 97.38 95 TRP A C 1
ATOM 735 O O . TRP A 1 95 ? -2.229 -6.781 -17.089 1.00 97.38 95 TRP A O 1
ATOM 745 N N . LYS A 1 96 ? -0.455 -7.499 -15.921 1.00 96.81 96 LYS A N 1
ATOM 746 C CA . LYS A 1 96 ? 0.445 -7.532 -17.082 1.00 96.81 96 LYS A CA 1
ATOM 747 C C . LYS A 1 96 ? -0.044 -8.499 -18.166 1.00 96.81 96 LYS A C 1
ATOM 749 O O . LYS A 1 96 ? 0.094 -8.196 -19.348 1.00 96.81 96 LYS A O 1
ATOM 754 N N . GLY A 1 97 ? -0.681 -9.606 -17.785 1.00 96.12 97 GLY A N 1
ATOM 755 C CA . GLY A 1 97 ? -1.306 -10.555 -18.712 1.00 96.12 97 GLY A CA 1
ATOM 756 C C . GLY A 1 97 ? -2.466 -9.980 -19.537 1.00 96.12 97 GLY A C 1
ATOM 757 O O . GLY A 1 97 ? -2.821 -10.560 -20.560 1.00 96.12 97 GLY A O 1
ATOM 758 N N . THR A 1 98 ? -3.040 -8.840 -19.137 1.00 96.12 98 THR A N 1
ATOM 759 C CA . THR A 1 98 ? -4.074 -8.132 -19.920 1.00 96.12 98 THR A CA 1
ATOM 760 C C . THR A 1 98 ? -3.501 -7.212 -21.002 1.00 96.12 98 THR A C 1
ATOM 762 O O . THR A 1 98 ? -4.252 -6.677 -21.818 1.00 96.12 98 THR A O 1
ATOM 765 N N . ARG A 1 99 ? -2.177 -7.024 -21.022 1.00 94.44 99 ARG A N 1
ATOM 766 C CA . ARG A 1 99 ? -1.470 -6.107 -21.922 1.00 94.44 99 ARG A CA 1
ATOM 767 C C . ARG A 1 99 ? -0.721 -6.859 -23.031 1.00 94.44 99 ARG A C 1
ATOM 769 O O . ARG A 1 99 ? -0.513 -8.068 -22.910 1.00 94.44 99 ARG A O 1
ATOM 776 N N . PRO A 1 100 ? -0.290 -6.175 -24.111 1.00 94.44 100 PRO A N 1
ATOM 777 C CA . PRO A 1 100 ? 0.535 -6.788 -25.148 1.00 94.44 100 PRO A CA 1
ATOM 778 C C . PRO A 1 100 ? 1.788 -7.462 -24.573 1.00 94.44 100 PRO A C 1
ATOM 780 O O . PRO A 1 100 ? 2.411 -6.968 -23.625 1.00 94.44 100 PRO A O 1
ATOM 783 N N . ALA A 1 101 ? 2.142 -8.616 -25.138 1.00 90.44 101 ALA A N 1
ATOM 784 C CA . ALA A 1 101 ? 3.245 -9.444 -24.652 1.00 90.44 101 ALA A CA 1
ATOM 785 C C . ALA A 1 101 ? 4.630 -8.836 -24.935 1.00 90.44 101 ALA A C 1
ATOM 787 O O . ALA A 1 101 ? 5.587 -9.140 -24.231 1.00 90.44 101 ALA A O 1
ATOM 788 N N . ASP A 1 102 ? 4.728 -8.000 -25.966 1.00 91.69 102 ASP A N 1
ATOM 789 C CA . ASP A 1 102 ? 5.929 -7.283 -26.401 1.00 91.69 102 ASP A CA 1
ATOM 790 C C . ASP A 1 102 ? 6.147 -5.957 -25.661 1.00 91.69 102 ASP A C 1
ATOM 792 O O . ASP A 1 102 ? 7.234 -5.385 -25.715 1.00 91.69 102 ASP A O 1
ATOM 796 N N . GLU A 1 103 ? 5.139 -5.473 -24.939 1.00 93.31 103 GLU A N 1
ATOM 797 C CA . GLU A 1 103 ? 5.272 -4.274 -24.124 1.00 93.31 103 GLU A CA 1
ATOM 798 C C . GLU A 1 103 ? 6.109 -4.578 -22.870 1.00 93.31 103 GLU A C 1
ATOM 800 O O . GLU A 1 103 ? 5.718 -5.376 -22.018 1.00 93.31 103 GLU A O 1
ATOM 805 N N . GLU A 1 104 ? 7.270 -3.943 -22.740 1.00 94.75 104 GLU A N 1
ATOM 806 C CA . GLU A 1 104 ? 8.163 -4.130 -21.595 1.00 94.75 104 GLU A CA 1
ATOM 807 C C . GLU A 1 104 ? 7.573 -3.507 -20.319 1.00 94.75 104 GLU A C 1
ATOM 809 O O . GLU A 1 104 ? 7.174 -2.341 -20.305 1.00 94.75 104 GLU A O 1
ATOM 814 N N . LEU A 1 105 ? 7.548 -4.282 -19.231 1.00 97.38 105 LEU A N 1
ATOM 815 C CA . LEU A 1 105 ? 7.275 -3.782 -17.884 1.00 97.38 105 LEU A CA 1
ATOM 816 C C . LEU A 1 105 ? 8.605 -3.505 -17.183 1.00 97.38 105 LEU A C 1
ATOM 818 O O . LEU A 1 105 ? 9.472 -4.378 -17.162 1.00 97.38 105 LEU A O 1
ATOM 822 N N . ARG A 1 106 ? 8.752 -2.332 -16.566 1.00 97.94 106 ARG A N 1
ATOM 823 C CA . ARG A 1 106 ? 9.862 -2.033 -15.653 1.00 97.94 106 ARG A CA 1
ATOM 824 C C . ARG A 1 106 ? 9.371 -2.081 -14.217 1.00 97.94 106 ARG A C 1
ATOM 826 O O . ARG A 1 106 ? 8.319 -1.521 -13.926 1.00 97.94 106 ARG A O 1
ATOM 833 N N . LEU A 1 107 ? 10.103 -2.740 -13.326 1.00 97.25 107 LEU A N 1
ATOM 834 C CA . LEU A 1 107 ? 9.689 -2.940 -11.938 1.00 97.25 107 LEU A CA 1
ATOM 835 C C . LEU A 1 107 ? 10.702 -2.320 -10.972 1.00 97.25 107 LEU A C 1
ATOM 837 O O . LEU A 1 107 ? 11.887 -2.640 -11.006 1.00 97.25 107 LEU A O 1
ATOM 841 N N . LEU A 1 108 ? 10.220 -1.456 -10.077 1.00 95.19 108 LEU A N 1
ATOM 842 C CA . LEU A 1 108 ? 10.963 -0.993 -8.907 1.00 95.19 108 LEU A CA 1
ATOM 843 C C . LEU A 1 108 ? 10.218 -1.408 -7.642 1.00 95.19 108 LEU A C 1
ATOM 845 O O . LEU A 1 108 ? 9.354 -0.696 -7.133 1.00 95.19 108 LEU A O 1
ATOM 849 N N . TYR A 1 109 ? 10.563 -2.584 -7.141 1.00 92.12 109 TYR A N 1
ATOM 850 C CA . TYR A 1 109 ? 9.835 -3.280 -6.087 1.00 92.12 109 TYR A CA 1
ATOM 851 C C . TYR A 1 109 ? 10.582 -3.233 -4.741 1.00 92.12 109 TYR A C 1
ATOM 853 O O . TYR A 1 109 ? 11.813 -3.145 -4.705 1.00 92.12 109 TYR A O 1
ATOM 861 N N . HIS A 1 110 ? 9.843 -3.188 -3.624 1.00 91.06 110 HIS A N 1
ATOM 862 C CA . HIS A 1 110 ? 10.433 -3.094 -2.283 1.00 91.06 110 HIS A CA 1
ATOM 863 C C . HIS A 1 110 ? 10.665 -4.449 -1.616 1.00 91.06 110 HIS A C 1
ATOM 865 O O . HIS A 1 110 ? 11.662 -4.601 -0.910 1.00 91.06 110 HIS A O 1
ATOM 871 N N . GLY A 1 111 ? 9.752 -5.403 -1.794 1.00 86.69 111 GLY A N 1
ATOM 872 C CA . GLY A 1 111 ? 9.819 -6.672 -1.079 1.00 86.69 111 GLY A CA 1
ATOM 873 C C . GLY A 1 111 ? 10.970 -7.577 -1.536 1.00 86.69 111 GLY A C 1
ATOM 874 O O . GLY A 1 111 ? 11.719 -7.284 -2.464 1.00 86.69 111 GLY A O 1
ATOM 875 N N . ASN A 1 112 ? 11.112 -8.713 -0.851 1.00 86.56 112 ASN A N 1
ATOM 876 C CA . ASN A 1 112 ? 12.216 -9.659 -1.073 1.00 86.56 112 ASN A CA 1
ATOM 877 C C . ASN A 1 112 ? 11.805 -10.902 -1.876 1.00 86.56 112 ASN A C 1
ATOM 879 O O . ASN A 1 112 ? 12.639 -11.761 -2.152 1.00 86.56 112 ASN A O 1
ATOM 883 N N . ALA A 1 113 ? 10.515 -11.044 -2.183 1.00 89.44 113 ALA A N 1
ATOM 884 C CA . ALA A 1 113 ? 10.014 -12.167 -2.965 1.00 89.44 113 ALA A CA 1
ATOM 885 C C . ALA A 1 113 ? 10.458 -12.051 -4.432 1.00 89.44 113 ALA A C 1
ATOM 887 O O . ALA A 1 113 ? 10.406 -10.961 -4.989 1.00 89.44 113 ALA A O 1
ATOM 888 N N . ASP A 1 114 ? 10.861 -13.160 -5.051 1.00 92.81 114 ASP A N 1
ATOM 889 C CA . ASP A 1 114 ? 11.268 -13.196 -6.461 1.00 92.81 114 ASP A CA 1
ATOM 890 C C . ASP A 1 114 ? 10.061 -12.934 -7.390 1.00 92.81 114 ASP A C 1
ATOM 892 O O . ASP A 1 114 ? 9.150 -13.767 -7.412 1.00 92.81 114 ASP A O 1
ATOM 896 N N . PRO A 1 115 ? 10.018 -11.821 -8.154 1.00 95.44 115 PRO A N 1
ATOM 897 C CA . PRO A 1 115 ? 8.904 -11.509 -9.052 1.00 95.44 115 PRO A CA 1
ATOM 898 C C . PRO A 1 115 ? 8.662 -12.576 -10.128 1.00 95.44 115 PRO A C 1
ATOM 900 O O . PRO A 1 115 ? 7.503 -12.874 -10.443 1.00 95.44 115 PRO A O 1
ATOM 903 N N . ASP A 1 116 ? 9.723 -13.211 -10.637 1.00 94.88 116 ASP A N 1
ATOM 904 C CA . ASP A 1 116 ? 9.615 -14.230 -11.686 1.00 94.88 116 ASP A CA 1
ATOM 905 C C . ASP A 1 116 ? 8.863 -15.469 -11.181 1.00 94.88 116 ASP A C 1
ATOM 907 O O . ASP A 1 116 ? 8.065 -16.060 -11.916 1.00 94.88 116 ASP A O 1
ATOM 911 N N . ALA A 1 117 ? 9.034 -15.820 -9.901 1.00 95.06 117 ALA A N 1
ATOM 912 C CA . ALA A 1 117 ? 8.324 -16.926 -9.258 1.00 95.06 117 ALA A CA 1
ATOM 913 C C . ALA A 1 117 ? 6.797 -16.717 -9.201 1.00 95.06 117 ALA A C 1
ATOM 915 O O . ALA A 1 117 ? 6.048 -17.689 -9.089 1.00 95.06 117 ALA A O 1
ATOM 916 N N . TYR A 1 118 ? 6.330 -15.470 -9.321 1.00 95.25 118 TYR A N 1
ATOM 917 C CA . TYR A 1 118 ? 4.911 -15.103 -9.379 1.00 95.25 118 TYR A CA 1
ATOM 918 C C . TYR A 1 118 ? 4.437 -14.750 -10.796 1.00 95.25 118 TYR A C 1
ATOM 920 O O . TYR A 1 118 ? 3.300 -14.316 -10.971 1.00 95.25 118 TYR A O 1
ATOM 928 N N . GLY A 1 119 ? 5.276 -14.956 -11.816 1.00 95.00 119 GLY A N 1
ATOM 929 C CA . GLY A 1 119 ? 4.940 -14.681 -13.214 1.00 95.00 119 GLY A CA 1
ATOM 930 C C . GLY A 1 119 ? 5.120 -13.221 -13.638 1.00 95.00 119 GLY A C 1
ATOM 931 O O . GLY A 1 119 ? 4.628 -12.842 -14.701 1.00 95.00 119 GLY A O 1
ATOM 932 N N . VAL A 1 120 ? 5.825 -12.404 -12.851 1.00 96.38 120 VAL A N 1
ATOM 933 C CA . VAL A 1 120 ? 6.146 -11.015 -13.199 1.00 96.38 120 VAL A CA 1
ATOM 934 C C . VAL A 1 120 ? 7.537 -10.954 -13.821 1.00 96.38 120 VAL A C 1
ATOM 936 O O . VAL A 1 120 ? 8.528 -10.817 -13.115 1.00 96.38 120 VAL A O 1
ATOM 939 N N . ARG A 1 121 ? 7.599 -10.996 -15.156 1.00 94.81 121 ARG A N 1
ATOM 940 C CA . ARG A 1 121 ? 8.830 -10.693 -15.897 1.00 94.81 121 ARG A CA 1
ATOM 941 C C . ARG A 1 121 ? 8.909 -9.197 -16.154 1.00 94.81 121 ARG A C 1
ATOM 943 O O . ARG A 1 121 ? 8.063 -8.655 -16.867 1.00 94.81 121 ARG A O 1
ATOM 950 N N . ALA A 1 122 ? 9.918 -8.548 -15.594 1.00 95.62 122 ALA A N 1
ATOM 951 C CA . ALA A 1 122 ? 10.125 -7.116 -15.740 1.00 95.62 122 ALA A CA 1
ATOM 952 C C . ALA A 1 122 ? 11.617 -6.782 -15.842 1.00 95.62 122 ALA A C 1
ATOM 954 O O . ALA A 1 122 ? 12.458 -7.485 -15.287 1.00 95.62 122 ALA A O 1
ATOM 955 N N . ALA A 1 123 ? 11.933 -5.704 -16.552 1.00 95.44 123 ALA A N 1
ATOM 956 C CA . ALA A 1 123 ? 13.256 -5.098 -16.515 1.00 95.44 123 ALA A CA 1
ATOM 957 C C . ALA A 1 123 ? 13.412 -4.239 -15.249 1.00 95.44 123 ALA A C 1
ATOM 959 O O . ALA A 1 123 ? 12.430 -3.736 -14.696 1.00 95.44 123 ALA A O 1
ATOM 960 N N . ASP A 1 124 ? 14.649 -4.024 -14.810 1.00 94.12 124 ASP A N 1
ATOM 961 C CA . ASP A 1 124 ? 14.920 -3.114 -13.700 1.00 94.12 124 ASP A CA 1
ATOM 962 C C . ASP A 1 124 ? 14.663 -1.655 -14.103 1.00 94.12 124 ASP A C 1
ATOM 964 O O . ASP A 1 124 ? 15.000 -1.214 -15.207 1.00 94.12 124 ASP A O 1
ATOM 968 N N . VAL A 1 125 ? 14.114 -0.876 -13.171 1.00 93.31 125 VAL A N 1
ATOM 969 C CA . VAL A 1 125 ? 14.090 0.589 -13.283 1.00 93.31 125 VAL A CA 1
ATOM 970 C C . VAL A 1 125 ? 15.492 1.125 -13.006 1.00 93.31 125 VAL A C 1
ATOM 972 O O . VAL A 1 125 ? 16.049 0.907 -11.927 1.00 93.31 125 VAL A O 1
ATOM 975 N N . LEU A 1 126 ? 16.072 1.849 -13.964 1.00 91.62 126 LEU A N 1
ATOM 976 C CA . LEU A 1 126 ? 17.400 2.435 -13.802 1.00 91.62 126 LEU A CA 1
ATOM 977 C C . LEU A 1 126 ? 17.328 3.701 -12.942 1.00 91.62 126 LEU A C 1
ATOM 979 O O . LEU A 1 126 ? 16.319 4.397 -12.915 1.00 91.62 126 LEU A O 1
ATOM 983 N N . VAL A 1 127 ? 18.436 4.073 -12.296 1.00 85.81 127 VAL A N 1
ATOM 984 C CA . VAL A 1 127 ? 18.508 5.323 -11.511 1.00 85.81 127 VAL A CA 1
ATOM 985 C C . VAL A 1 127 ? 18.165 6.550 -12.365 1.00 85.81 127 VAL A C 1
ATOM 987 O O . VAL A 1 127 ? 17.477 7.447 -11.894 1.00 85.81 127 VAL A O 1
ATOM 990 N N . GLY A 1 128 ? 18.598 6.570 -13.631 1.00 86.25 128 GLY A N 1
ATOM 991 C CA . GLY A 1 128 ? 18.263 7.652 -14.563 1.00 86.25 128 GLY A CA 1
ATOM 992 C C . GLY A 1 128 ? 16.765 7.749 -14.861 1.00 86.25 128 GLY A C 1
ATOM 993 O O . GLY A 1 128 ? 16.253 8.856 -14.983 1.00 86.25 128 GLY A O 1
ATOM 994 N N . ASP A 1 129 ? 16.055 6.614 -14.882 1.00 88.69 129 ASP A N 1
ATOM 995 C CA . ASP A 1 129 ? 14.607 6.604 -15.092 1.00 88.69 129 ASP A CA 1
ATOM 996 C C . ASP A 1 129 ? 13.862 7.298 -13.947 1.00 88.69 129 ASP A C 1
ATOM 998 O O . ASP A 1 129 ? 12.783 7.813 -14.179 1.00 88.69 129 ASP A O 1
ATOM 1002 N N . MET A 1 130 ? 14.413 7.334 -12.727 1.00 86.69 130 MET A N 1
ATOM 1003 C CA . MET A 1 130 ? 13.751 7.951 -11.568 1.00 86.69 130 MET A CA 1
ATOM 1004 C C . MET A 1 130 ? 13.614 9.474 -11.704 1.00 86.69 130 MET A C 1
ATOM 1006 O O . MET A 1 130 ? 12.653 10.045 -11.198 1.00 86.69 130 MET A O 1
ATOM 1010 N N . LEU A 1 131 ? 14.588 10.116 -12.355 1.00 87.19 131 LEU A N 1
ATOM 1011 C CA . LEU A 1 131 ? 14.624 11.564 -12.590 1.00 87.19 131 LEU A CA 1
ATOM 1012 C C . LEU A 1 131 ? 13.948 11.925 -13.914 1.00 87.19 131 LEU A C 1
ATOM 1014 O O . LEU A 1 131 ? 13.177 12.873 -13.992 1.00 87.19 131 LEU A O 1
ATOM 1018 N N . GLU A 1 132 ? 14.260 11.161 -14.959 1.00 90.44 132 GLU A N 1
ATOM 1019 C CA . GLU A 1 132 ? 13.771 11.386 -16.315 1.00 90.44 132 GLU A CA 1
ATOM 1020 C C . GLU A 1 132 ? 13.274 10.047 -16.876 1.00 90.44 132 GLU A C 1
ATOM 1022 O O . GLU A 1 132 ? 14.027 9.326 -17.545 1.00 90.44 132 GLU A O 1
ATOM 1027 N N . PRO A 1 133 ? 12.021 9.661 -16.570 1.00 91.75 133 PRO A N 1
ATOM 1028 C CA . PRO A 1 133 ? 11.480 8.386 -17.011 1.00 91.75 133 PRO A CA 1
ATOM 1029 C C . PRO A 1 133 ? 11.414 8.337 -18.534 1.00 91.75 133 PRO A C 1
ATOM 1031 O O . PRO A 1 133 ? 10.772 9.160 -19.189 1.00 91.75 133 PRO A O 1
ATOM 1034 N N . ARG A 1 134 ? 12.079 7.336 -19.112 1.00 94.25 134 ARG A N 1
ATOM 1035 C CA . ARG A 1 134 ? 11.977 7.043 -20.544 1.00 94.25 134 ARG A CA 1
ATOM 1036 C C . ARG A 1 134 ? 10.569 6.533 -20.870 1.00 94.25 134 ARG A C 1
ATOM 1038 O O . ARG A 1 134 ? 9.922 5.952 -19.999 1.00 94.25 134 ARG A O 1
ATOM 1045 N N . PRO A 1 135 ? 10.116 6.633 -22.131 1.00 95.25 135 PRO A N 1
ATOM 1046 C CA . PRO A 1 135 ? 8.843 6.049 -22.528 1.00 95.25 135 PRO A CA 1
ATOM 1047 C C . PRO A 1 135 ? 8.740 4.565 -22.140 1.00 95.25 135 PRO A C 1
ATOM 1049 O O . PRO A 1 135 ? 9.704 3.795 -22.285 1.00 95.25 135 PRO A O 1
ATOM 1052 N N . GLY A 1 136 ? 7.585 4.168 -21.608 1.00 95.00 136 GLY A N 1
ATOM 1053 C CA . GLY A 1 136 ? 7.323 2.805 -21.150 1.00 95.00 136 GLY A CA 1
ATOM 1054 C C . GLY A 1 136 ? 6.408 2.711 -19.931 1.00 95.00 136 GLY A C 1
ATOM 1055 O O . GLY A 1 136 ?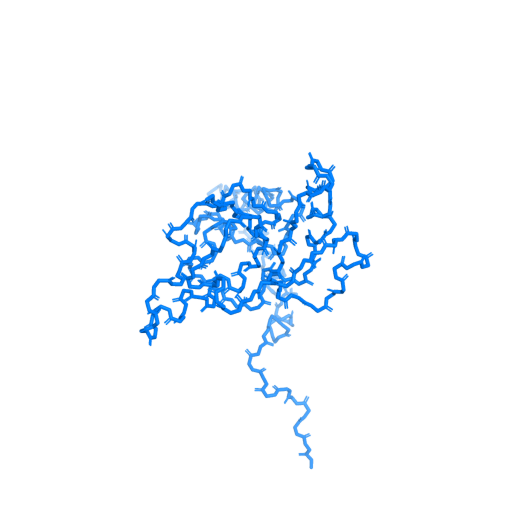 5.914 3.712 -19.410 1.00 95.00 136 GLY A O 1
ATOM 1056 N N . ILE A 1 137 ? 6.202 1.470 -19.485 1.00 97.44 137 ILE A N 1
ATOM 1057 C CA . ILE A 1 137 ? 5.372 1.124 -18.331 1.00 97.44 137 ILE A CA 1
ATOM 1058 C C . ILE A 1 137 ? 6.257 0.830 -17.123 1.00 97.44 137 ILE A C 1
ATOM 1060 O O . ILE A 1 137 ? 7.158 -0.009 -17.187 1.00 97.44 137 ILE A O 1
ATOM 1064 N N . TYR A 1 138 ? 5.950 1.480 -16.006 1.00 98.00 138 TYR A N 1
ATOM 1065 C CA . TYR A 1 138 ? 6.667 1.345 -14.746 1.00 98.00 138 TYR A CA 1
ATOM 1066 C C . TYR A 1 138 ? 5.708 0.867 -13.662 1.00 98.00 138 TYR A C 1
ATOM 1068 O O . TYR A 1 138 ? 4.730 1.541 -13.364 1.00 98.00 138 TYR A O 1
ATOM 1076 N N . ALA A 1 139 ? 6.003 -0.271 -13.047 1.00 97.94 139 ALA A N 1
ATOM 1077 C CA . ALA A 1 139 ? 5.408 -0.702 -11.794 1.00 97.94 139 ALA A CA 1
ATOM 1078 C C . ALA A 1 139 ? 6.349 -0.305 -10.656 1.00 97.94 139 ALA A C 1
ATOM 1080 O O . ALA A 1 139 ? 7.474 -0.801 -10.571 1.00 97.94 139 ALA A O 1
ATOM 1081 N N . VAL A 1 140 ? 5.913 0.599 -9.784 1.00 96.19 140 VAL A N 1
ATOM 1082 C CA . VAL A 1 140 ? 6.750 1.112 -8.698 1.00 96.19 140 VAL A CA 1
ATOM 1083 C C . VAL A 1 140 ? 6.053 0.895 -7.369 1.00 96.19 140 VAL A C 1
ATOM 1085 O O . VAL A 1 140 ? 4.912 1.301 -7.166 1.00 96.19 140 VAL A O 1
ATOM 1088 N N . SER A 1 141 ? 6.760 0.237 -6.458 1.00 94.56 141 SER A N 1
ATOM 1089 C CA . SER A 1 141 ? 6.322 0.043 -5.085 1.00 94.56 141 SER A CA 1
ATOM 1090 C C . SER A 1 141 ? 6.074 1.383 -4.402 1.00 94.56 141 SER A C 1
ATOM 1092 O O . SER A 1 141 ? 6.908 2.291 -4.467 1.00 94.56 141 SER A O 1
ATOM 1094 N N . VAL A 1 142 ? 4.974 1.477 -3.665 1.00 93.62 142 VAL A N 1
ATOM 1095 C CA . VAL A 1 142 ? 4.632 2.630 -2.831 1.00 93.62 142 VAL A CA 1
ATOM 1096 C C . VAL A 1 142 ? 5.769 2.995 -1.880 1.00 93.62 142 VAL A C 1
ATOM 1098 O O . VAL A 1 142 ? 6.102 4.170 -1.759 1.00 93.62 142 VAL A O 1
ATOM 1101 N N . THR A 1 143 ? 6.453 2.012 -1.290 1.00 91.56 143 THR A N 1
ATOM 1102 C CA . THR A 1 143 ? 7.582 2.275 -0.385 1.00 91.56 143 THR A CA 1
ATOM 1103 C C . THR A 1 143 ? 8.789 2.891 -1.105 1.00 91.56 143 THR A C 1
ATOM 1105 O O . THR A 1 143 ? 9.606 3.593 -0.507 1.00 91.56 143 THR A O 1
ATOM 1108 N N . LYS A 1 144 ? 8.938 2.655 -2.414 1.00 92.44 144 LYS A N 1
ATOM 1109 C CA . LYS A 1 144 ? 9.974 3.307 -3.233 1.00 92.44 144 LYS A CA 1
ATOM 1110 C C . LYS A 1 144 ? 9.559 4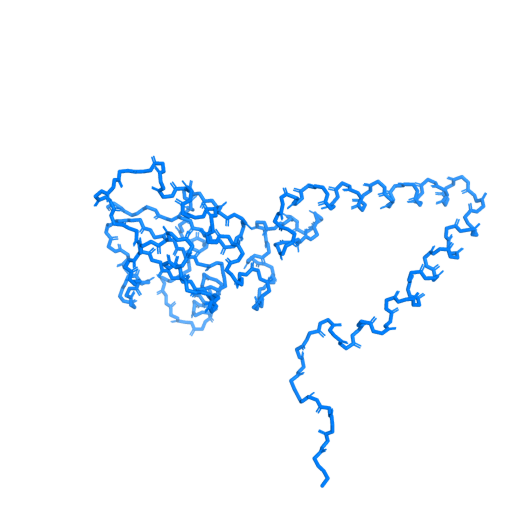.730 -3.593 1.00 92.44 144 LYS A C 1
ATOM 1112 O O . LYS A 1 144 ? 10.372 5.641 -3.459 1.00 92.44 144 LYS A O 1
ATOM 1117 N N . LEU A 1 145 ? 8.291 4.923 -3.946 1.00 92.56 145 LEU A N 1
ATOM 1118 C CA . LEU A 1 145 ? 7.701 6.227 -4.249 1.00 92.56 145 LEU A CA 1
ATOM 1119 C C . LEU A 1 145 ? 7.776 7.203 -3.065 1.00 92.56 145 LEU A C 1
ATOM 1121 O O . LEU A 1 145 ? 8.173 8.357 -3.216 1.00 92.56 145 LEU A O 1
ATOM 1125 N N . THR A 1 146 ? 7.476 6.736 -1.856 1.00 90.88 146 THR A N 1
ATOM 1126 C CA . THR A 1 146 ? 7.618 7.538 -0.631 1.00 90.88 146 THR A CA 1
ATOM 1127 C C . THR A 1 146 ? 9.086 7.843 -0.339 1.00 90.88 146 THR A C 1
ATOM 1129 O O . THR A 1 146 ? 9.415 8.930 0.139 1.00 90.88 146 THR A O 1
ATOM 1132 N N . GLY A 1 147 ? 9.988 6.915 -0.674 1.00 89.12 147 GLY A N 1
ATOM 1133 C CA . GLY A 1 147 ? 11.430 7.133 -0.698 1.00 89.12 147 GLY A CA 1
ATOM 1134 C C . GLY A 1 147 ? 11.826 8.281 -1.627 1.00 89.12 147 GLY A C 1
ATOM 1135 O O . GLY A 1 147 ? 12.593 9.150 -1.216 1.00 89.12 147 GLY A O 1
ATOM 1136 N N . PHE A 1 148 ? 11.260 8.347 -2.834 1.00 89.81 148 PHE A N 1
ATOM 1137 C CA . PHE A 1 148 ? 11.524 9.451 -3.756 1.00 89.81 148 PHE A CA 1
ATOM 1138 C C . PHE A 1 148 ? 11.033 10.788 -3.196 1.00 89.81 148 PHE A C 1
ATOM 1140 O O . PHE A 1 148 ? 11.776 11.767 -3.162 1.00 89.81 148 PHE A O 1
ATOM 1147 N N . ARG A 1 149 ? 9.827 10.819 -2.628 1.00 88.00 149 ARG A N 1
ATOM 1148 C CA . ARG A 1 149 ? 9.304 12.010 -1.948 1.00 88.00 149 ARG A CA 1
ATOM 1149 C C . ARG A 1 149 ? 10.186 12.468 -0.778 1.00 88.00 149 ARG A C 1
ATOM 1151 O O . ARG A 1 149 ? 10.383 13.666 -0.576 1.00 88.00 149 ARG A O 1
ATOM 1158 N N . LYS A 1 150 ? 10.766 11.532 -0.018 1.00 86.94 150 LYS A N 1
ATOM 1159 C CA . LYS A 1 150 ? 11.754 11.848 1.032 1.00 86.94 150 LYS A CA 1
ATOM 1160 C C . LYS A 1 150 ? 13.025 12.465 0.432 1.00 86.94 150 LYS A C 1
ATOM 1162 O O . LYS A 1 150 ? 13.549 13.416 1.004 1.00 86.94 150 LYS A O 1
ATOM 1167 N N . LEU A 1 151 ? 13.495 11.992 -0.725 1.00 85.88 151 LEU A N 1
ATOM 1168 C CA . LEU A 1 151 ? 14.635 12.595 -1.434 1.00 85.88 151 LEU A CA 1
ATOM 1169 C C . LEU A 1 151 ? 14.340 14.032 -1.901 1.00 85.88 151 LEU A C 1
ATOM 1171 O O . LEU A 1 151 ? 15.195 14.900 -1.711 1.00 85.88 151 LEU A O 1
ATOM 1175 N N . MET A 1 152 ? 13.128 14.317 -2.400 1.00 83.88 152 MET A N 1
ATOM 1176 C CA . MET A 1 152 ? 12.686 15.694 -2.693 1.00 83.88 152 MET A CA 1
ATOM 1177 C C . MET A 1 152 ? 12.777 16.598 -1.464 1.00 83.88 152 MET A C 1
ATOM 1179 O O . MET A 1 152 ? 13.328 17.696 -1.535 1.00 83.88 152 MET A O 1
ATOM 1183 N N . ALA A 1 153 ? 12.276 16.131 -0.317 1.00 83.25 153 ALA A N 1
ATOM 1184 C CA . ALA A 1 153 ? 12.339 16.883 0.937 1.00 83.25 153 ALA A CA 1
ATOM 1185 C C . ALA A 1 153 ? 13.787 17.152 1.400 1.00 83.25 153 ALA A C 1
ATOM 1187 O O . ALA A 1 153 ? 14.030 18.095 2.154 1.00 83.25 153 ALA A O 1
ATOM 1188 N N . HIS A 1 154 ? 14.750 16.358 0.921 1.00 84.19 154 HIS A N 1
ATOM 1189 C CA . HIS A 1 154 ? 16.187 16.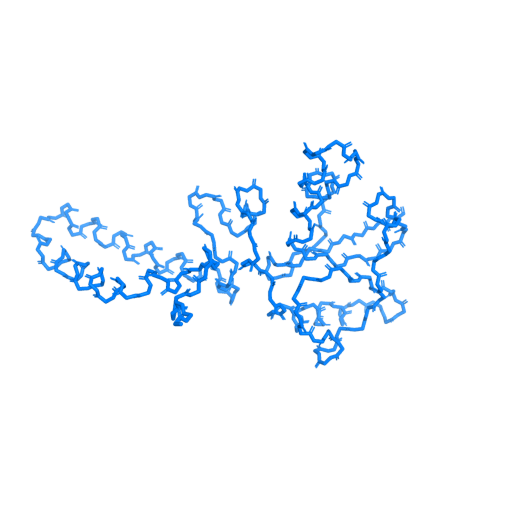530 1.143 1.00 84.19 154 HIS A CA 1
ATOM 1190 C C . HIS A 1 154 ? 16.923 17.244 -0.006 1.00 84.19 154 HIS A C 1
ATOM 1192 O O . HIS A 1 154 ? 18.152 17.307 0.009 1.00 84.19 154 HIS A O 1
ATOM 1198 N N . GLY A 1 155 ? 16.200 17.837 -0.962 1.00 80.50 155 GLY A N 1
ATOM 1199 C CA . GLY A 1 155 ? 16.762 18.740 -1.968 1.00 80.50 155 GLY A CA 1
ATOM 1200 C C . GLY A 1 155 ? 17.190 18.091 -3.284 1.00 80.50 155 GLY A C 1
ATOM 1201 O O . GLY A 1 155 ? 17.924 18.725 -4.037 1.00 80.50 155 GLY A O 1
ATOM 1202 N N . VAL A 1 156 ? 16.749 16.864 -3.584 1.00 77.69 156 VAL A N 1
ATOM 1203 C CA . VAL A 1 156 ? 16.878 16.263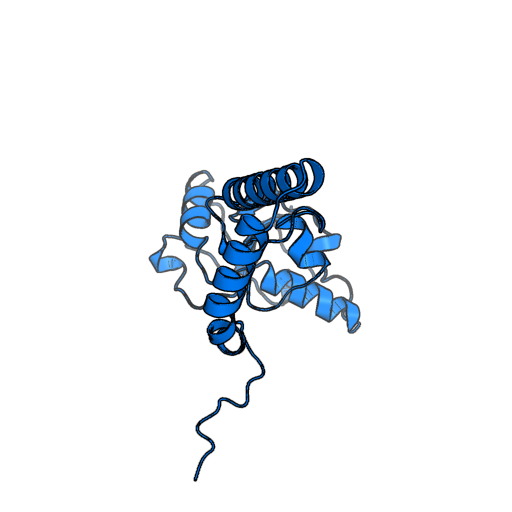 -4.925 1.00 77.69 156 VAL A CA 1
ATOM 1204 C C . VAL A 1 156 ? 15.612 16.601 -5.716 1.00 77.69 156 VAL A C 1
ATOM 1206 O O . VAL A 1 156 ? 14.610 15.964 -5.438 1.00 77.69 156 VAL A O 1
ATOM 1209 N N . PRO A 1 157 ? 15.598 17.592 -6.628 1.00 74.62 157 PRO A N 1
ATOM 1210 C CA . PRO A 1 157 ? 14.385 18.001 -7.344 1.00 74.62 157 PRO A CA 1
ATOM 1211 C C . PRO A 1 157 ? 13.941 16.979 -8.413 1.00 74.62 157 PRO A C 1
ATOM 1213 O O . PRO A 1 157 ? 14.779 16.268 -8.961 1.00 74.62 157 PRO A O 1
ATOM 1216 N N . GLY A 1 158 ? 12.642 16.960 -8.747 1.00 74.25 158 GLY A N 1
ATOM 1217 C CA . GLY A 1 158 ? 12.050 16.204 -9.862 1.00 74.25 158 GLY A CA 1
ATOM 1218 C C . GLY A 1 158 ? 11.919 14.687 -9.681 1.00 74.25 158 GLY A C 1
ATOM 1219 O O . GLY A 1 158 ? 11.958 13.970 -10.673 1.00 74.25 158 GLY A O 1
ATOM 1220 N N . VAL A 1 159 ? 11.841 14.172 -8.447 1.00 83.06 159 VAL A N 1
ATOM 1221 C CA . VAL A 1 159 ? 11.705 12.721 -8.194 1.00 83.06 159 VAL A CA 1
ATOM 1222 C C . VAL A 1 159 ? 10.388 12.322 -7.525 1.00 83.06 159 VAL A C 1
ATOM 1224 O O . VAL A 1 159 ? 10.121 11.131 -7.405 1.00 83.06 159 VAL A O 1
ATOM 1227 N N . ASP A 1 160 ? 9.535 13.253 -7.079 1.00 89.69 160 ASP A N 1
ATOM 1228 C CA . ASP A 1 160 ? 8.300 12.891 -6.356 1.00 89.69 160 ASP A CA 1
ATOM 1229 C C . ASP A 1 160 ? 7.170 12.460 -7.293 1.00 89.69 160 ASP A C 1
ATOM 1231 O O . ASP A 1 160 ? 6.183 13.157 -7.515 1.00 89.69 160 ASP A O 1
ATOM 1235 N N . TRP A 1 161 ? 7.285 11.227 -7.773 1.00 92.81 161 TRP A N 1
ATOM 1236 C CA . TRP A 1 161 ? 6.295 10.601 -8.638 1.00 92.81 161 TRP A CA 1
ATOM 1237 C C . TRP A 1 161 ? 4.904 10.469 -8.003 1.00 92.81 161 TRP A C 1
ATOM 1239 O O . TRP A 1 161 ? 3.934 10.279 -8.732 1.00 92.81 161 TRP A O 1
ATOM 1249 N N . LEU A 1 162 ? 4.765 10.554 -6.671 1.00 91.62 162 LEU A N 1
ATOM 1250 C CA . LEU A 1 162 ? 3.443 10.519 -6.025 1.00 91.62 162 LEU A CA 1
ATOM 1251 C C . LEU A 1 162 ? 2.654 11.802 -6.243 1.00 91.62 162 LEU A C 1
ATOM 1253 O O . LEU A 1 162 ? 1.426 11.771 -6.142 1.00 91.62 162 LEU A O 1
ATOM 1257 N N . THR A 1 163 ? 3.337 12.928 -6.441 1.00 89.94 163 THR A N 1
ATOM 1258 C CA . THR A 1 163 ? 2.697 14.239 -6.593 1.00 89.94 163 THR A CA 1
ATOM 1259 C C . THR A 1 163 ? 2.822 14.790 -8.005 1.00 89.94 163 THR A C 1
ATOM 1261 O O . THR A 1 163 ? 1.946 15.538 -8.434 1.00 89.94 163 THR A O 1
ATOM 1264 N N . GLU A 1 164 ? 3.867 14.401 -8.736 1.00 90.56 164 GLU A N 1
ATOM 1265 C CA . GLU A 1 164 ? 4.147 14.892 -10.087 1.00 90.56 164 GLU A CA 1
ATOM 1266 C C . GLU A 1 164 ? 3.431 14.089 -11.181 1.00 90.56 164 GLU A C 1
ATOM 1268 O O . GLU A 1 164 ? 3.118 14.645 -12.235 1.00 90.56 164 GLU A O 1
ATOM 1273 N N . PHE A 1 165 ? 3.125 12.810 -10.934 1.00 92.88 165 PHE A N 1
ATOM 1274 C CA . PHE A 1 165 ? 2.513 11.923 -11.924 1.00 92.88 165 PHE A CA 1
ATOM 1275 C C . PHE A 1 165 ? 1.276 11.212 -11.373 1.00 92.88 165 PHE A C 1
ATOM 1277 O O . PHE A 1 165 ? 1.230 10.791 -10.217 1.00 92.88 165 PHE A O 1
ATOM 1284 N N . GLU A 1 166 ? 0.270 11.036 -12.228 1.00 93.75 166 GLU A N 1
ATOM 1285 C CA . GLU A 1 166 ? -0.918 10.249 -11.907 1.00 93.75 166 GLU A CA 1
ATOM 1286 C C . GLU A 1 166 ? -0.708 8.796 -12.366 1.00 93.75 166 GLU A C 1
ATOM 1288 O O . GLU A 1 166 ? -0.426 8.567 -13.547 1.00 93.75 166 GLU A O 1
ATOM 1293 N N . PRO A 1 167 ? -0.802 7.802 -11.465 1.00 96.56 167 PRO A N 1
ATOM 1294 C CA . PRO A 1 167 ? -0.696 6.408 -11.864 1.00 96.56 167 PRO A CA 1
ATOM 1295 C C . PRO A 1 167 ? -1.922 5.995 -12.686 1.00 96.56 167 PRO A C 1
ATOM 1297 O O . PRO A 1 167 ? -3.053 6.334 -12.342 1.00 96.56 167 PRO A O 1
ATOM 1300 N N . ILE A 1 168 ? -1.704 5.209 -13.740 1.00 97.00 168 ILE A N 1
ATOM 1301 C CA . ILE A 1 168 ? -2.781 4.665 -14.578 1.00 97.00 168 ILE A CA 1
ATOM 1302 C C . ILE A 1 168 ? -3.531 3.514 -13.898 1.00 97.00 168 ILE A C 1
ATOM 1304 O O . ILE A 1 168 ? -4.634 3.175 -14.314 1.00 97.00 168 ILE A O 1
ATOM 1308 N N . GLU A 1 169 ? -2.925 2.894 -12.882 1.00 96.81 169 GLU A N 1
ATOM 1309 C CA . GLU A 1 169 ? -3.510 1.800 -12.106 1.00 96.81 169 GLU A CA 1
ATOM 1310 C C . GLU A 1 169 ? -2.819 1.675 -10.737 1.00 96.81 169 GLU A C 1
ATOM 1312 O O . GLU A 1 169 ? -1.636 2.007 -10.597 1.00 96.81 169 GLU A O 1
ATOM 1317 N N . ARG A 1 170 ? -3.535 1.164 -9.727 1.00 95.88 170 ARG A N 1
ATOM 1318 C CA . ARG A 1 170 ? -2.984 0.872 -8.392 1.00 95.88 170 ARG A CA 1
ATOM 1319 C C . ARG A 1 170 ? -3.242 -0.582 -8.018 1.00 95.88 170 ARG A C 1
ATOM 1321 O O . ARG A 1 170 ? -4.349 -0.968 -7.658 1.00 95.88 170 ARG A O 1
ATOM 1328 N N . ILE A 1 171 ? -2.191 -1.392 -8.044 1.00 96.19 171 ILE A N 1
ATOM 1329 C CA . ILE A 1 171 ? -2.262 -2.819 -7.746 1.00 96.19 171 ILE A CA 1
ATOM 1330 C C . ILE A 1 171 ? -2.128 -3.031 -6.236 1.00 96.19 171 ILE A C 1
ATOM 1332 O O . ILE A 1 171 ? -1.089 -2.743 -5.641 1.00 96.19 171 ILE A O 1
ATOM 1336 N N . GLY A 1 172 ? -3.223 -3.475 -5.611 1.00 93.12 172 GLY A N 1
ATOM 1337 C CA . GLY A 1 172 ? -3.282 -3.813 -4.183 1.00 93.12 172 GLY A CA 1
ATOM 1338 C C . GLY A 1 172 ? -2.971 -2.664 -3.217 1.00 93.12 172 GLY A C 1
ATOM 1339 O O . GLY A 1 172 ? -2.736 -2.895 -2.034 1.00 93.12 172 GLY A O 1
ATOM 1340 N N . HIS A 1 173 ? -2.967 -1.423 -3.717 1.00 93.19 173 HIS A N 1
ATOM 1341 C CA . HIS A 1 173 ? -2.465 -0.216 -3.045 1.00 93.19 173 HIS A CA 1
ATOM 1342 C C . HIS A 1 173 ? -0.965 -0.234 -2.703 1.00 93.19 173 HIS A C 1
ATOM 1344 O O . HIS A 1 173 ? -0.492 0.694 -2.053 1.00 93.19 173 HIS A O 1
ATOM 1350 N N . SER A 1 174 ? -0.208 -1.247 -3.134 1.00 93.81 174 SER A N 1
ATOM 1351 C CA . SER A 1 174 ? 1.220 -1.382 -2.826 1.00 93.81 174 SER A CA 1
ATOM 1352 C C . SER A 1 174 ? 2.130 -1.135 -4.026 1.00 93.81 174 SER A C 1
ATOM 1354 O O . SER A 1 174 ? 3.284 -0.754 -3.838 1.00 93.81 174 SER A O 1
ATOM 1356 N N . ILE A 1 175 ? 1.620 -1.291 -5.252 1.00 95.81 175 ILE A N 1
ATOM 1357 C CA . ILE A 1 175 ? 2.366 -1.081 -6.497 1.00 95.81 175 ILE A CA 1
ATOM 1358 C C . ILE A 1 175 ? 1.562 -0.150 -7.404 1.00 95.81 175 ILE A C 1
ATOM 1360 O O . ILE A 1 175 ? 0.430 -0.455 -7.780 1.00 95.81 175 ILE A O 1
ATOM 1364 N N . TYR A 1 176 ? 2.134 0.995 -7.765 1.00 96.81 176 TYR A N 1
ATOM 1365 C CA . TYR A 1 176 ? 1.505 1.957 -8.671 1.00 96.81 176 TYR A CA 1
ATOM 1366 C C . TYR A 1 176 ? 2.072 1.789 -10.074 1.00 96.81 176 TYR A C 1
ATOM 1368 O O . TYR A 1 176 ? 3.280 1.614 -10.248 1.00 96.81 176 TYR A O 1
ATOM 1376 N N . ILE A 1 177 ? 1.193 1.844 -11.071 1.00 98.00 177 ILE A N 1
ATOM 1377 C CA . ILE A 1 177 ? 1.567 1.735 -12.474 1.00 98.00 177 ILE A CA 1
ATOM 1378 C C . ILE A 1 177 ? 1.605 3.124 -13.098 1.00 98.00 177 ILE A C 1
ATOM 1380 O O . ILE A 1 177 ? 0.614 3.846 -13.054 1.00 98.00 177 ILE A O 1
ATOM 1384 N N . TYR A 1 178 ? 2.712 3.461 -13.747 1.00 97.44 178 TYR A N 1
ATOM 1385 C CA . TYR A 1 178 ? 2.885 4.686 -14.517 1.00 97.44 178 TYR A CA 1
ATOM 1386 C C . TYR A 1 178 ? 3.142 4.356 -15.987 1.00 97.44 178 TYR A C 1
ATOM 1388 O O . TYR A 1 178 ? 3.831 3.385 -16.302 1.00 97.44 178 TYR A O 1
ATOM 1396 N N . GLU A 1 179 ? 2.599 5.178 -16.881 1.00 96.44 179 GLU A N 1
ATOM 1397 C CA . GLU A 1 179 ? 2.863 5.125 -18.320 1.00 96.44 179 GLU A CA 1
ATOM 1398 C C . GLU A 1 179 ? 3.445 6.467 -18.757 1.00 96.44 179 GLU A C 1
ATOM 1400 O O . GLU A 1 179 ? 2.788 7.502 -18.644 1.00 96.44 179 GLU A O 1
ATOM 1405 N N . PHE A 1 180 ? 4.672 6.437 -19.272 1.00 94.94 180 PHE A N 1
ATOM 1406 C CA . PHE A 1 180 ? 5.341 7.601 -19.848 1.00 94.94 180 PHE A CA 1
ATOM 1407 C C . PHE A 1 180 ? 5.422 7.446 -21.367 1.00 94.94 180 PHE A C 1
ATOM 1409 O O . PHE A 1 180 ? 5.635 6.339 -21.871 1.00 94.94 180 PHE A O 1
ATOM 1416 N N . ARG A 1 181 ? 5.233 8.550 -22.095 1.00 89.94 181 ARG A N 1
ATOM 1417 C CA . ARG A 1 181 ? 5.168 8.595 -23.563 1.00 89.94 181 ARG A CA 1
ATOM 1418 C C . ARG A 1 181 ? 6.227 9.510 -24.145 1.00 89.94 181 ARG A C 1
ATOM 1420 O O . ARG A 1 181 ? 6.488 10.557 -23.518 1.00 89.94 181 ARG A O 1
#

Radius of gyration: 20.76 Å; chains: 1; bounding box: 55×36×57 Å

Foldseek 3Di:
DPPPDDPDPDDPVVVVVVVVVVVVVLVVQCVPQPDPVSVVVNVVVVVLVVCQCVVLPPLCQLADRVVCVTSLCCLVPDDDPRRFAPPQLLVVQVVCVVDDPPAAEEEAGDHDDDSVVSNDDHHHDDPVCQQPNDFGKYWYFSNVLSVQVVVVVVPPPRRNCSPPHDFPDQGSSGIGMDGDD

pLDDT: mean 89.17, std 10.54, range [41.88, 98.0]

Secondary structure (DSSP, 8-state):
---SS------GGGTGGGHHHHHHHHHHHHHT--SHHHHHHHHHHHHHHHHHHHTTTT-GGG---GGGT-GGGHHHH--STTS-SSTTHHHHHHHHHTS-TTSPEEEE--SSS-TGGGT---EEPPHHHHHSPPSEEEEEEHHHHHHHHHHHHTT--S--HHHH---SEEETTTEEEEEE-

Sequence (181 aa):
MRLFFDQTNLGLRRILPAFPFLLLFAGYAVREADSRLMQGIVATLLVWAVVAGVSVYPNHLAFFNIVAGGPDQAPYLLDDSNIDWGQDLPALAAWKGTRPADEELRLLYHGNADPDAYGVRAADVLVGDMLEPRPGIYAVSVTKLTGFRKLMAHGVPGVDWLTEFEPIERIGHSIYIYEFR